Protein AF-A0A166GHD6-F1 (afdb_monomer)

Radius of gyration: 18.59 Å; Cα contacts (8 Å, |Δi|>4): 140; chains: 1; bounding box: 44×33×53 Å

Structure (mmCIF, N/CA/C/O backbone):
data_AF-A0A166GHD6-F1
#
_entry.id   AF-A0A166GHD6-F1
#
loop_
_atom_site.group_PDB
_atom_site.id
_atom_site.type_symbol
_atom_site.label_atom_id
_atom_site.label_alt_id
_atom_site.label_comp_id
_atom_site.label_asym_id
_atom_site.label_entity_id
_atom_site.label_seq_id
_atom_site.pdbx_PDB_ins_code
_atom_site.Cartn_x
_atom_site.Cartn_y
_atom_site.Cartn_z
_atom_site.occupancy
_atom_site.B_iso_or_equiv
_atom_site.auth_seq_id
_atom_site.auth_comp_id
_atom_site.auth_asym_id
_atom_site.auth_atom_id
_atom_site.pdbx_PDB_model_num
ATOM 1 N N . MET A 1 1 ? -10.718 7.790 25.152 1.00 27.64 1 MET A N 1
ATOM 2 C CA . MET A 1 1 ? -11.810 6.799 25.052 1.00 27.64 1 MET A CA 1
ATOM 3 C C . MET A 1 1 ? -11.984 6.525 23.567 1.00 27.64 1 MET A C 1
ATOM 5 O O . MET A 1 1 ? -12.333 7.458 22.861 1.00 27.64 1 MET A O 1
ATOM 9 N N . MET A 1 2 ? -11.626 5.343 23.054 1.00 31.66 2 MET A N 1
ATOM 10 C CA . MET A 1 2 ? -11.950 5.017 21.656 1.00 31.66 2 MET A CA 1
ATOM 11 C C . MET A 1 2 ? -13.431 4.660 21.619 1.00 31.66 2 MET A C 1
ATOM 13 O O . MET A 1 2 ? -13.838 3.652 22.193 1.00 31.66 2 MET A O 1
ATOM 17 N N . ASN A 1 3 ? -14.238 5.526 21.014 1.00 26.98 3 ASN A N 1
ATOM 18 C CA . ASN A 1 3 ? -15.644 5.244 20.777 1.00 26.98 3 ASN A CA 1
ATOM 19 C C . ASN A 1 3 ? -15.726 4.148 19.707 1.00 26.98 3 ASN A C 1
ATOM 21 O O . ASN A 1 3 ? -15.333 4.374 18.562 1.00 26.98 3 ASN A O 1
ATOM 25 N N . LEU A 1 4 ? -16.240 2.965 20.070 1.00 36.50 4 LEU A N 1
ATOM 26 C CA . LEU A 1 4 ? -16.473 1.861 19.124 1.00 36.50 4 LEU A CA 1
ATOM 27 C C . LEU A 1 4 ? -17.375 2.283 17.952 1.00 36.50 4 LEU A C 1
ATOM 29 O O . LEU A 1 4 ? -17.322 1.677 16.887 1.00 36.50 4 LEU A O 1
ATOM 33 N N . HIS A 1 5 ? -18.162 3.346 18.133 1.00 31.23 5 HIS A N 1
ATOM 34 C CA . HIS A 1 5 ? -19.053 3.902 17.120 1.00 31.23 5 HIS A CA 1
ATOM 35 C C . HIS A 1 5 ? -18.325 4.377 15.845 1.00 31.23 5 HIS A C 1
ATOM 37 O O . HIS A 1 5 ? -18.939 4.418 14.785 1.00 31.23 5 HIS A O 1
ATOM 43 N N . CYS A 1 6 ? -17.017 4.670 15.908 1.00 33.50 6 CYS A N 1
ATOM 44 C CA . CYS A 1 6 ? -16.224 5.057 14.732 1.00 33.50 6 CYS A CA 1
ATOM 45 C C . CYS A 1 6 ? -15.580 3.875 13.986 1.00 33.50 6 CYS A C 1
ATOM 47 O O . CYS A 1 6 ? -15.010 4.085 12.924 1.00 33.50 6 CYS A O 1
ATOM 49 N N . LEU A 1 7 ? -15.641 2.643 14.511 1.00 36.50 7 LEU A N 1
ATOM 50 C CA . LEU A 1 7 ? -15.011 1.469 13.879 1.00 36.50 7 LEU A CA 1
ATOM 51 C C . LEU A 1 7 ? -15.916 0.773 12.847 1.00 36.50 7 LEU A C 1
ATOM 53 O O . LEU A 1 7 ? -15.515 -0.235 12.273 1.00 36.50 7 LEU A O 1
ATOM 57 N N . ILE A 1 8 ? -17.147 1.263 12.650 1.00 35.09 8 ILE A N 1
ATOM 58 C CA . ILE A 1 8 ? -18.191 0.582 11.859 1.00 35.09 8 ILE A CA 1
ATOM 59 C C . ILE A 1 8 ? -18.754 1.469 10.736 1.00 35.09 8 ILE A C 1
ATOM 61 O O . ILE A 1 8 ? -19.788 1.138 10.162 1.00 35.09 8 ILE A O 1
ATOM 65 N N . HIS A 1 9 ? -18.109 2.591 10.410 1.00 31.75 9 HIS A N 1
ATOM 66 C CA . HIS A 1 9 ? -18.477 3.360 9.223 1.00 31.75 9 HIS A CA 1
ATOM 67 C C . HIS A 1 9 ? -17.473 3.090 8.103 1.00 31.75 9 HIS A C 1
ATOM 69 O O . HIS A 1 9 ? -16.295 3.394 8.239 1.00 31.75 9 HIS A O 1
ATOM 75 N N . GLU A 1 10 ? -17.998 2.487 7.033 1.00 38.16 10 GLU A N 1
ATOM 76 C CA . GLU A 1 10 ? -17.338 2.123 5.775 1.00 38.16 10 GLU A CA 1
ATOM 77 C C . GLU A 1 10 ? -16.255 1.036 5.859 1.00 38.16 10 GLU A C 1
ATOM 79 O O . GLU A 1 10 ? -15.125 1.241 6.292 1.00 38.16 10 GLU A O 1
ATOM 84 N N . GLN A 1 11 ? -16.598 -0.159 5.359 1.00 37.94 11 GLN A N 1
ATOM 85 C CA . GLN A 1 11 ? -15.605 -1.167 5.000 1.00 37.94 11 GLN A CA 1
ATOM 86 C C . GLN A 1 11 ? -14.665 -0.573 3.949 1.00 37.94 11 GLN A C 1
ATOM 88 O O . GLN A 1 11 ? -15.008 -0.511 2.770 1.00 37.94 11 GLN A O 1
ATOM 93 N N . VAL A 1 12 ? -13.473 -0.148 4.367 1.00 47.31 12 VAL A N 1
ATOM 94 C CA . VAL A 1 12 ? -12.470 0.307 3.403 1.00 47.31 12 VAL A CA 1
ATOM 95 C C . VAL A 1 12 ? -12.033 -0.858 2.514 1.00 47.31 12 VAL A C 1
ATOM 97 O O . VAL A 1 12 ? -11.781 -1.973 2.988 1.00 47.31 12 VAL A O 1
ATOM 100 N N . ALA A 1 13 ? -12.011 -0.587 1.210 1.00 44.62 13 ALA A N 1
ATOM 101 C CA . ALA A 1 13 ? -11.832 -1.548 0.137 1.00 44.62 13 ALA A CA 1
ATOM 102 C C . ALA A 1 13 ? -10.643 -2.491 0.376 1.00 44.62 13 ALA A C 1
ATOM 104 O O . ALA A 1 13 ? -9.492 -2.079 0.509 1.00 44.62 13 ALA A O 1
ATOM 105 N N . SER A 1 14 ? -10.918 -3.798 0.372 1.00 51.09 14 SER A N 1
ATOM 106 C CA . SER A 1 14 ? -9.892 -4.837 0.546 1.00 51.09 14 SER A CA 1
ATOM 107 C C . SER A 1 14 ? -8.973 -5.016 -0.674 1.00 51.09 14 SER A C 1
ATOM 109 O O . SER A 1 14 ? -8.027 -5.809 -0.623 1.00 51.09 14 SER A O 1
ATOM 111 N N . TYR A 1 15 ? -9.249 -4.299 -1.769 1.00 59.56 15 TYR A N 1
ATOM 112 C CA . TYR A 1 15 ? -8.586 -4.451 -3.058 1.00 59.56 15 TYR A CA 1
ATOM 113 C C . TYR A 1 15 ? -7.673 -3.261 -3.370 1.00 59.56 15 TYR A C 1
ATOM 115 O O . TYR A 1 15 ? -8.105 -2.114 -3.381 1.00 59.56 15 TYR A O 1
ATOM 123 N N . GLN A 1 16 ? -6.406 -3.529 -3.703 1.00 59.88 16 GLN A N 1
ATOM 124 C CA . GLN A 1 16 ? -5.382 -2.499 -3.961 1.00 59.88 16 GLN A CA 1
ATOM 125 C C . GLN A 1 16 ? -5.800 -1.495 -5.042 1.00 59.88 16 GLN A C 1
ATOM 127 O O . GLN A 1 16 ? -5.473 -0.318 -4.957 1.00 59.88 16 GLN A O 1
ATOM 132 N N . GLN A 1 17 ? -6.505 -1.972 -6.069 1.00 59.78 17 GLN A N 1
ATOM 133 C CA . GLN A 1 17 ? -6.934 -1.160 -7.210 1.00 59.78 17 GLN A CA 1
ATOM 134 C C . GLN A 1 17 ? -8.186 -0.326 -6.916 1.00 59.78 17 GLN A C 1
ATOM 136 O O . GLN A 1 17 ? -8.402 0.682 -7.581 1.00 59.78 17 GLN A O 1
ATOM 141 N N . GLU A 1 18 ? -9.001 -0.745 -5.946 1.00 66.62 18 GLU A N 1
ATOM 142 C CA . GLU A 1 18 ? -10.118 0.055 -5.434 1.00 66.62 18 GLU A CA 1
ATOM 143 C C . GLU A 1 18 ? -9.598 1.111 -4.459 1.00 66.62 18 GLU A C 1
ATOM 145 O O . GLU A 1 18 ? -10.022 2.259 -4.520 1.00 66.62 18 GLU A O 1
ATOM 150 N N . ALA A 1 19 ? -8.619 0.739 -3.627 1.00 70.50 19 ALA A N 1
ATOM 151 C CA . ALA A 1 19 ? -8.008 1.650 -2.673 1.00 70.50 19 ALA A CA 1
ATOM 152 C C . ALA A 1 19 ? -7.112 2.714 -3.325 1.00 70.50 19 ALA A C 1
ATOM 154 O O . ALA A 1 19 ? -6.982 3.810 -2.795 1.00 70.50 19 ALA A O 1
ATOM 155 N N . LEU A 1 20 ? -6.504 2.410 -4.478 1.00 81.75 20 LEU A N 1
ATOM 156 C CA . LEU A 1 20 ? -5.635 3.330 -5.218 1.00 81.75 20 LEU A CA 1
ATOM 157 C C . LEU A 1 20 ? -6.073 3.415 -6.689 1.00 81.75 20 LEU A C 1
ATOM 159 O O . LEU A 1 20 ? -5.446 2.800 -7.562 1.00 81.75 20 LEU A O 1
ATOM 163 N N . PRO A 1 21 ? -7.127 4.195 -7.001 1.00 81.19 21 PRO A N 1
ATOM 164 C CA . PRO A 1 21 ? -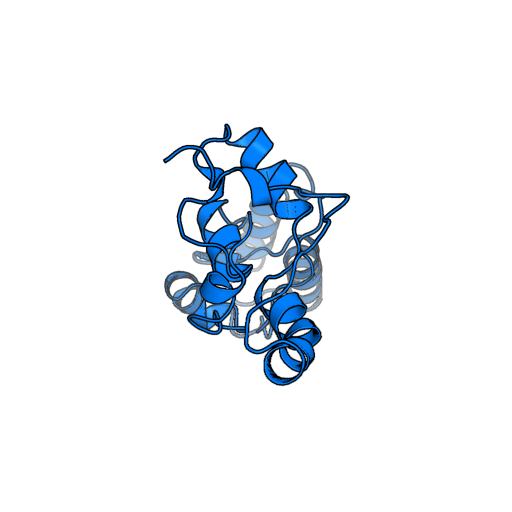7.651 4.318 -8.362 1.00 81.19 21 P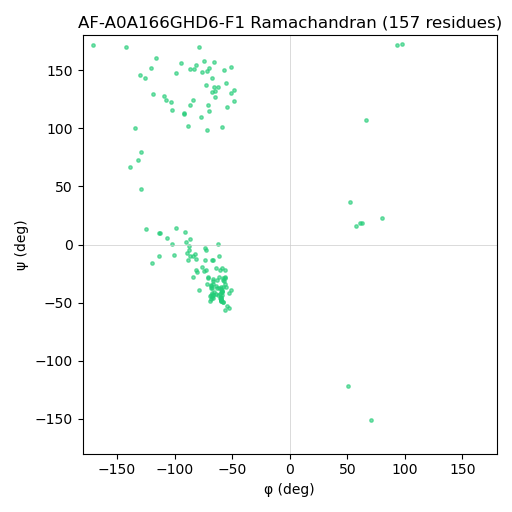RO A CA 1
ATOM 165 C C . PRO A 1 21 ? -6.594 4.777 -9.374 1.00 81.19 21 PRO A C 1
ATOM 167 O O . PRO A 1 21 ? -6.577 4.322 -10.519 1.00 81.19 21 PRO A O 1
ATOM 170 N N . TRP A 1 22 ? -5.665 5.633 -8.941 1.00 83.12 22 TRP A N 1
ATOM 171 C CA . TRP A 1 22 ? -4.578 6.151 -9.771 1.00 83.12 22 TRP A CA 1
ATOM 172 C C . TRP A 1 22 ? -3.573 5.059 -10.184 1.00 83.12 22 TRP A C 1
ATOM 174 O O . TRP A 1 22 ? -3.022 5.106 -11.287 1.00 83.12 22 TRP A O 1
ATOM 184 N N . ALA A 1 23 ? -3.361 4.034 -9.350 1.00 83.69 23 ALA A N 1
ATOM 185 C CA . ALA A 1 23 ? -2.408 2.956 -9.627 1.00 83.69 23 ALA A CA 1
ATOM 186 C C . ALA A 1 23 ? -2.933 1.990 -10.699 1.00 83.69 23 ALA A C 1
ATOM 188 O O . ALA A 1 23 ? -2.157 1.323 -11.390 1.00 83.69 23 ALA A O 1
ATOM 189 N N . LYS A 1 24 ? -4.261 1.933 -10.878 1.00 84.06 24 LYS A N 1
ATOM 190 C CA . LYS A 1 24 ? -4.937 1.058 -11.844 1.00 84.06 24 LYS A CA 1
ATOM 191 C C . LYS A 1 24 ? -4.465 1.298 -13.278 1.00 84.06 24 LYS A C 1
ATOM 193 O O . LYS A 1 24 ? -4.315 0.340 -14.032 1.00 84.06 24 LYS A O 1
ATOM 198 N N . TYR A 1 25 ? -4.191 2.552 -13.643 1.00 86.69 25 TYR A N 1
ATOM 199 C CA . TYR A 1 25 ? -3.773 2.919 -15.000 1.00 86.69 25 TYR A CA 1
ATOM 200 C C . TYR A 1 25 ? -2.390 2.361 -15.373 1.00 86.69 25 TYR A C 1
ATOM 202 O O . TYR A 1 25 ? -2.121 2.054 -16.532 1.00 86.69 25 TYR A O 1
ATOM 210 N N . TRP A 1 26 ? -1.518 2.182 -14.380 1.00 89.69 26 TRP A N 1
ATOM 211 C CA . TRP A 1 26 ? -0.133 1.742 -14.571 1.00 89.69 26 TRP A CA 1
ATOM 212 C C . TRP A 1 26 ? 0.091 0.267 -14.239 1.00 89.69 26 TRP A C 1
ATOM 214 O O . TRP A 1 26 ? 1.216 -0.237 -14.354 1.00 89.69 26 TRP A O 1
ATOM 224 N N . TRP A 1 27 ? -0.970 -0.433 -13.833 1.00 88.62 27 TRP A N 1
ATOM 225 C CA . TRP A 1 27 ? -0.884 -1.811 -13.386 1.00 88.62 27 TRP A CA 1
ATOM 226 C C . TRP A 1 27 ? -0.461 -2.735 -14.525 1.00 88.62 27 TRP A C 1
ATOM 228 O O . TRP A 1 27 ? -1.055 -2.772 -15.604 1.00 88.62 27 TRP A O 1
ATOM 238 N N . GLN A 1 28 ? 0.589 -3.513 -14.286 1.00 89.19 28 GLN A N 1
ATOM 239 C CA . GLN A 1 28 ? 1.117 -4.410 -15.302 1.00 89.19 28 GLN A CA 1
ATOM 240 C C . GLN A 1 28 ? 0.176 -5.599 -15.513 1.00 89.19 28 GLN A C 1
ATOM 242 O O . GLN A 1 28 ? -0.267 -6.227 -14.555 1.00 89.19 28 GLN A O 1
ATOM 247 N N . LYS A 1 29 ? -0.074 -5.993 -16.771 1.00 89.38 29 LYS A N 1
ATOM 248 C CA . LYS A 1 29 ? -0.963 -7.133 -17.098 1.00 89.38 29 LYS A CA 1
ATOM 249 C C . LYS A 1 29 ? -0.524 -8.457 -16.449 1.00 89.38 29 LYS A C 1
ATOM 251 O O . LYS A 1 29 ? -1.360 -9.331 -16.199 1.00 89.38 29 LYS A O 1
ATOM 256 N N . TRP A 1 30 ? 0.780 -8.606 -16.207 1.00 90.38 30 TRP A N 1
ATOM 257 C CA . TRP A 1 30 ? 1.402 -9.764 -15.557 1.00 90.38 30 TRP A CA 1
ATOM 258 C C . TRP A 1 30 ? 1.434 -9.666 -14.023 1.00 90.38 30 TRP A C 1
ATOM 260 O O . TRP A 1 30 ? 1.715 -10.664 -13.365 1.00 90.38 30 TRP A O 1
ATOM 270 N N . ASP A 1 31 ? 1.106 -8.510 -13.440 1.00 89.94 31 ASP A N 1
ATOM 271 C CA . ASP A 1 31 ? 0.943 -8.354 -11.997 1.00 89.94 31 ASP A CA 1
ATOM 272 C C . ASP A 1 31 ? -0.501 -8.680 -11.590 1.00 89.94 31 ASP A C 1
ATOM 274 O O . ASP A 1 31 ? -1.425 -7.892 -11.781 1.00 89.94 31 ASP A O 1
ATOM 278 N N . LYS A 1 32 ? -0.701 -9.878 -11.033 1.00 88.12 32 LYS A N 1
ATOM 279 C CA . LYS A 1 32 ? -2.014 -10.374 -10.585 1.00 88.12 32 LYS A CA 1
ATOM 280 C C . LYS A 1 32 ? -2.328 -10.057 -9.121 1.00 88.12 32 LYS A C 1
ATOM 282 O O . LYS A 1 32 ? -3.256 -10.637 -8.564 1.00 88.12 32 LYS A O 1
ATOM 287 N N . ARG A 1 33 ? -1.540 -9.204 -8.459 1.00 87.38 33 ARG A N 1
ATOM 288 C CA . ARG A 1 33 ? -1.811 -8.827 -7.069 1.00 87.38 33 ARG A CA 1
ATOM 289 C C . ARG A 1 33 ? -3.090 -7.999 -7.000 1.00 87.38 33 ARG A C 1
ATOM 291 O O . ARG A 1 33 ? -3.274 -7.057 -7.764 1.00 87.38 33 ARG A O 1
ATOM 298 N N . THR A 1 34 ? -3.960 -8.388 -6.079 1.00 80.75 34 THR A N 1
ATOM 299 C CA . THR A 1 34 ? -5.217 -7.695 -5.786 1.00 80.75 34 THR A CA 1
ATOM 300 C C . THR A 1 34 ? -5.281 -7.213 -4.342 1.00 80.75 34 THR A C 1
ATOM 302 O O . THR A 1 34 ? -6.103 -6.358 -4.040 1.00 80.75 34 THR A O 1
ATOM 305 N N . LYS A 1 35 ? -4.407 -7.720 -3.461 1.00 76.94 35 LYS A N 1
ATOM 306 C CA . LYS A 1 35 ? -4.341 -7.406 -2.026 1.00 76.94 35 LYS A CA 1
ATOM 307 C C . LYS A 1 35 ? -2.913 -7.042 -1.622 1.00 76.94 35 LYS A C 1
ATOM 309 O O . LYS A 1 35 ? -1.954 -7.601 -2.162 1.00 76.94 35 LYS A O 1
ATOM 314 N N . PHE A 1 36 ? -2.782 -6.116 -0.674 1.00 76.44 36 PHE A N 1
ATOM 315 C CA . PHE A 1 36 ? -1.506 -5.846 -0.011 1.00 76.44 36 PHE A CA 1
ATOM 316 C C . PHE A 1 36 ? -1.154 -6.994 0.939 1.00 76.44 36 PHE A C 1
ATOM 318 O O . PHE A 1 36 ? -2.036 -7.637 1.507 1.00 76.44 36 PHE A O 1
ATOM 325 N N . ASN A 1 37 ? 0.141 -7.246 1.119 1.00 74.19 37 ASN A N 1
ATOM 326 C CA . ASN A 1 37 ? 0.618 -8.071 2.224 1.00 74.19 37 ASN A CA 1
ATOM 327 C C . ASN A 1 37 ? 0.634 -7.246 3.518 1.00 74.19 37 ASN A C 1
ATOM 329 O O . ASN A 1 37 ? 0.520 -6.019 3.474 1.00 74.19 37 ASN A O 1
ATOM 333 N N . TRP A 1 38 ? 0.846 -7.906 4.662 1.00 67.62 38 TRP A N 1
ATOM 334 C CA . TRP A 1 38 ? 1.061 -7.218 5.938 1.00 67.62 38 TRP A CA 1
ATOM 335 C C . TRP A 1 38 ? 2.102 -6.102 5.786 1.00 67.62 38 TRP A C 1
ATOM 337 O O . TRP A 1 38 ? 3.155 -6.314 5.178 1.00 67.62 38 TRP A O 1
ATOM 347 N N . ILE A 1 39 ? 1.812 -4.912 6.311 1.00 68.12 39 ILE A N 1
ATOM 348 C CA . ILE A 1 39 ? 2.718 -3.765 6.215 1.00 68.12 39 ILE A CA 1
ATOM 349 C C . ILE A 1 39 ? 3.910 -4.026 7.140 1.00 68.12 39 ILE A C 1
ATOM 351 O O . ILE A 1 39 ? 3.838 -3.865 8.353 1.00 68.12 39 ILE A O 1
ATOM 355 N N . VAL A 1 40 ? 5.017 -4.498 6.566 1.00 59.16 40 VAL A N 1
ATOM 356 C CA . VAL A 1 40 ? 6.225 -4.849 7.324 1.00 59.16 40 VAL A CA 1
ATOM 357 C C . VAL A 1 40 ? 7.076 -3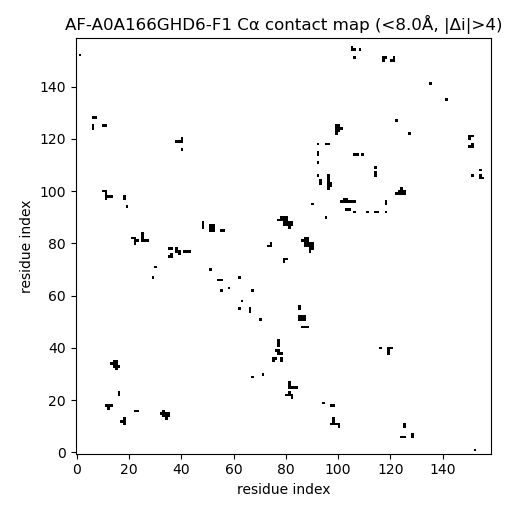.602 7.586 1.00 59.16 40 VAL A C 1
ATOM 359 O O . VAL A 1 40 ? 7.135 -2.678 6.775 1.00 59.16 40 VAL A O 1
ATOM 362 N N . MET A 1 41 ? 7.832 -3.596 8.691 1.00 55.22 41 MET A N 1
ATOM 363 C CA . MET A 1 41 ? 8.739 -2.498 9.048 1.00 55.22 41 MET A CA 1
ATOM 364 C C . MET A 1 41 ? 9.874 -2.218 8.048 1.00 55.22 41 MET A C 1
ATOM 366 O O . MET A 1 41 ? 10.554 -1.196 8.165 1.00 55.22 41 MET A O 1
ATOM 370 N N . ASN A 1 42 ? 10.087 -3.084 7.060 1.00 61.00 42 ASN A N 1
ATOM 371 C CA . ASN A 1 42 ? 11.218 -2.998 6.151 1.00 61.00 42 ASN A CA 1
ATOM 372 C C . ASN A 1 42 ? 10.911 -2.073 4.960 1.00 61.00 42 ASN A C 1
ATOM 374 O O . ASN A 1 42 ? 9.996 -2.333 4.186 1.00 61.00 42 ASN A O 1
ATOM 378 N N . ASN A 1 43 ? 11.704 -1.010 4.800 1.00 64.62 43 ASN A N 1
ATOM 379 C CA . ASN A 1 43 ? 11.558 -0.028 3.718 1.00 64.62 43 ASN A CA 1
ATOM 380 C C . ASN A 1 43 ? 12.007 -0.549 2.339 1.00 64.62 43 ASN A C 1
ATOM 382 O O . ASN A 1 43 ? 11.891 0.162 1.343 1.00 64.62 43 ASN A O 1
ATOM 386 N N . GLY A 1 44 ? 12.523 -1.770 2.242 1.00 64.75 44 GLY A N 1
ATOM 387 C CA . GLY A 1 44 ? 13.206 -2.215 1.034 1.00 64.75 44 GLY A CA 1
ATOM 388 C C . GLY A 1 44 ? 14.701 -1.989 1.103 1.00 64.75 44 GLY A C 1
ATOM 389 O O . GLY A 1 44 ? 15.214 -1.361 2.029 1.00 64.75 44 GLY A O 1
ATOM 390 N N . TRP A 1 45 ? 15.401 -2.532 0.113 1.00 71.00 45 TRP A N 1
ATOM 391 C CA . TRP A 1 45 ? 16.824 -2.264 -0.054 1.00 71.00 45 TRP A CA 1
ATOM 392 C C . TRP A 1 45 ? 17.032 -0.810 -0.509 1.00 71.00 45 TRP A C 1
ATOM 394 O O . TRP A 1 45 ? 16.146 -0.243 -1.164 1.00 71.00 45 TRP A O 1
ATOM 404 N N . PRO A 1 46 ? 18.181 -0.186 -0.183 1.00 75.44 46 PRO A N 1
ATOM 405 C CA . PRO A 1 46 ? 18.551 1.095 -0.772 1.00 75.44 46 PRO A CA 1
ATOM 406 C C . PRO A 1 46 ? 18.437 1.019 -2.300 1.00 75.44 46 PRO A C 1
ATOM 408 O O . PRO A 1 46 ? 18.922 0.067 -2.912 1.00 75.44 46 PRO A O 1
ATOM 411 N N . ASN A 1 47 ? 17.760 1.996 -2.904 1.00 85.25 47 ASN A N 1
ATOM 412 C CA . ASN A 1 47 ? 17.572 2.115 -4.355 1.00 85.25 47 ASN A CA 1
ATOM 413 C C . ASN A 1 47 ? 16.829 0.939 -5.024 1.00 85.25 47 ASN A C 1
ATOM 415 O O . ASN A 1 47 ? 16.919 0.773 -6.238 1.00 85.25 47 ASN A O 1
ATOM 419 N N . ASP A 1 48 ? 16.086 0.104 -4.282 1.00 89.00 48 ASP A N 1
ATOM 420 C CA . ASP A 1 48 ? 15.378 -1.043 -4.883 1.00 89.00 48 ASP A CA 1
ATOM 421 C C . ASP A 1 48 ? 14.363 -0.604 -5.951 1.00 89.00 48 ASP A C 1
ATOM 423 O O . ASP A 1 48 ? 14.249 -1.236 -6.997 1.00 89.00 48 ASP A O 1
ATOM 427 N N . ILE A 1 49 ? 13.691 0.530 -5.735 1.00 91.12 49 ILE A N 1
ATOM 428 C CA . ILE A 1 49 ? 12.772 1.139 -6.708 1.00 91.12 49 ILE A CA 1
ATOM 429 C C . ILE A 1 49 ? 13.502 1.485 -8.014 1.00 91.12 49 ILE A C 1
ATOM 431 O O . ILE A 1 49 ? 13.044 1.111 -9.096 1.00 91.12 49 ILE A O 1
ATOM 435 N N . ASP A 1 50 ? 14.655 2.149 -7.914 1.00 92.50 50 ASP A N 1
ATOM 436 C CA . ASP A 1 50 ? 15.447 2.549 -9.080 1.00 92.50 50 ASP A CA 1
ATOM 437 C C . ASP A 1 50 ? 16.023 1.328 -9.802 1.00 92.50 50 ASP A C 1
ATOM 439 O O . ASP A 1 50 ? 16.035 1.266 -11.032 1.00 92.50 50 ASP A O 1
ATOM 443 N N . ASN A 1 51 ? 16.436 0.310 -9.044 1.00 93.31 51 ASN A N 1
ATOM 444 C CA . ASN A 1 51 ? 16.905 -0.957 -9.591 1.00 93.31 51 ASN A CA 1
ATOM 445 C C . ASN A 1 51 ? 15.794 -1.697 -10.346 1.00 93.31 51 ASN A C 1
ATOM 447 O O . ASN A 1 51 ? 16.045 -2.203 -11.439 1.00 93.31 51 ASN A O 1
ATOM 451 N N . ILE A 1 52 ? 14.569 -1.736 -9.811 1.00 93.75 52 ILE A 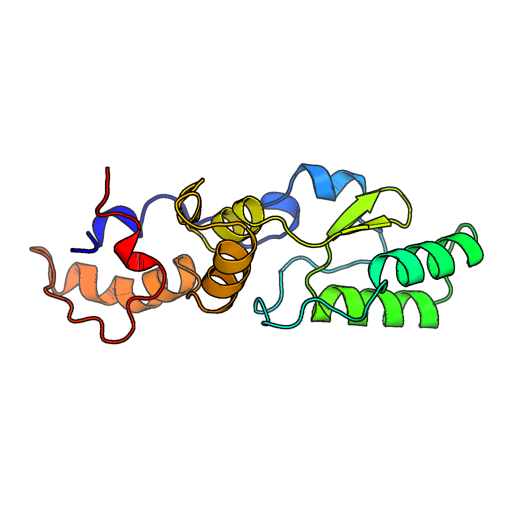N 1
ATOM 452 C CA . ILE A 1 52 ? 13.406 -2.308 -10.505 1.00 93.75 52 ILE A CA 1
ATOM 453 C C . ILE A 1 52 ? 13.168 -1.563 -11.822 1.00 93.75 52 ILE A C 1
ATOM 455 O O . ILE A 1 52 ? 13.047 -2.202 -12.868 1.00 93.75 52 ILE A O 1
ATOM 459 N N . ALA A 1 53 ? 13.164 -0.227 -11.792 1.00 93.50 53 ALA A N 1
ATOM 460 C CA . ALA A 1 53 ? 12.961 0.579 -12.992 1.00 93.50 53 ALA A CA 1
ATOM 461 C C . ALA A 1 53 ? 14.050 0.329 -14.044 1.00 93.50 53 ALA A C 1
ATOM 463 O O . ALA A 1 53 ? 13.744 0.097 -15.215 1.00 93.50 53 ALA A O 1
ATOM 464 N N . LYS A 1 54 ? 15.320 0.299 -13.627 1.00 94.12 54 LYS A N 1
ATOM 465 C CA . LYS A 1 54 ? 16.467 0.023 -14.501 1.00 94.12 54 LYS A CA 1
ATOM 466 C C . LYS A 1 54 ? 16.371 -1.356 -15.153 1.00 94.12 54 LYS A C 1
ATOM 468 O O . LYS A 1 54 ? 16.518 -1.468 -16.367 1.00 94.12 54 LYS A O 1
ATOM 473 N N . VAL A 1 55 ? 16.091 -2.399 -14.370 1.00 94.12 55 VAL A N 1
ATOM 474 C CA . VAL A 1 55 ? 15.975 -3.775 -14.880 1.00 94.12 55 VAL A CA 1
ATOM 475 C C . VAL A 1 55 ? 14.825 -3.892 -15.882 1.00 94.12 55 VAL A C 1
ATOM 477 O O . VAL A 1 55 ? 14.999 -4.482 -16.948 1.00 94.12 55 VAL A O 1
ATOM 480 N N . LEU A 1 56 ? 13.667 -3.297 -15.587 1.00 93.62 56 LEU A N 1
ATOM 481 C CA . LEU A 1 56 ? 12.511 -3.333 -16.484 1.00 93.62 56 LEU A CA 1
ATOM 482 C C . LEU A 1 56 ? 12.751 -2.549 -17.779 1.00 93.62 56 LEU A C 1
ATOM 484 O O . LEU A 1 56 ? 12.416 -3.043 -18.852 1.00 93.62 56 LEU A O 1
ATOM 488 N N . ASN A 1 57 ? 13.374 -1.371 -17.704 1.00 92.38 57 ASN A N 1
ATOM 489 C CA . ASN A 1 57 ? 13.705 -0.572 -18.888 1.00 92.38 57 ASN A CA 1
ATOM 490 C C . ASN A 1 57 ? 14.718 -1.275 -19.802 1.00 92.38 57 ASN A C 1
ATOM 492 O O . ASN A 1 57 ? 14.579 -1.217 -21.021 1.00 92.38 57 ASN A O 1
ATOM 496 N N . ASN A 1 58 ? 15.674 -2.007 -19.227 1.00 92.06 58 ASN A N 1
ATOM 497 C CA . ASN A 1 58 ? 16.652 -2.788 -19.987 1.00 92.06 58 ASN A CA 1
ATOM 498 C C . ASN A 1 58 ? 16.065 -4.063 -20.615 1.00 92.06 58 ASN A C 1
ATOM 500 O O . ASN A 1 58 ? 16.708 -4.678 -21.460 1.00 92.06 58 ASN A O 1
ATOM 504 N N . SER A 1 59 ? 14.860 -4.475 -20.214 1.00 87.44 59 SER A N 1
ATOM 505 C CA . SER A 1 59 ? 14.234 -5.717 -20.684 1.00 87.44 59 SER A CA 1
ATOM 506 C C . SER A 1 59 ? 13.367 -5.544 -21.940 1.00 87.44 59 SER A C 1
ATOM 508 O O . SER A 1 59 ? 12.741 -6.501 -22.395 1.00 87.44 59 SER A O 1
ATOM 510 N N . GLY A 1 60 ? 13.296 -4.333 -22.502 1.00 82.25 60 GLY A N 1
ATOM 511 C CA . GLY A 1 60 ? 12.473 -4.031 -23.675 1.00 82.25 60 GLY A CA 1
ATOM 512 C C . GLY A 1 60 ? 10.967 -4.032 -23.383 1.00 82.25 60 GLY A C 1
ATOM 513 O O . GLY A 1 60 ? 10.523 -3.717 -22.280 1.00 82.25 60 GLY A O 1
ATOM 514 N N . PHE A 1 61 ? 10.154 -4.353 -24.394 1.00 78.69 61 PHE A N 1
ATOM 515 C CA . PHE A 1 61 ? 8.686 -4.285 -24.302 1.00 78.69 61 PHE A CA 1
ATOM 516 C C . PHE A 1 61 ? 8.065 -5.368 -23.410 1.00 78.69 61 PHE A C 1
ATOM 518 O O . PHE A 1 61 ? 6.988 -5.157 -22.853 1.00 78.69 61 PHE A O 1
ATOM 525 N N . ALA A 1 62 ? 8.722 -6.521 -23.282 1.00 85.06 62 ALA A N 1
ATOM 526 C CA . ALA A 1 62 ? 8.213 -7.668 -22.544 1.00 85.06 62 ALA A CA 1
ATOM 527 C C . ALA A 1 62 ? 9.319 -8.250 -21.652 1.00 85.06 62 ALA A C 1
ATOM 529 O O . ALA A 1 62 ? 10.172 -8.987 -22.149 1.00 85.06 62 ALA A O 1
ATOM 530 N N . PRO A 1 63 ? 9.320 -7.947 -20.340 1.00 90.06 63 PRO A N 1
ATOM 531 C CA . PRO A 1 63 ? 10.340 -8.470 -19.451 1.00 90.06 63 PRO A CA 1
ATOM 532 C C . PRO A 1 63 ? 10.289 -10.007 -19.375 1.00 90.06 63 PRO A C 1
ATOM 534 O O . PRO A 1 63 ? 9.196 -10.568 -19.221 1.00 90.06 63 PRO A O 1
ATOM 537 N N . PRO A 1 64 ? 11.448 -10.691 -19.446 1.00 93.44 64 PRO A N 1
ATOM 538 C CA . PRO A 1 64 ? 11.565 -12.130 -19.240 1.00 93.44 64 PRO A CA 1
ATOM 539 C C . PRO A 1 64 ? 10.901 -12.615 -17.948 1.00 93.44 64 PRO A C 1
ATOM 541 O O . PRO A 1 64 ? 10.842 -11.902 -16.945 1.00 93.44 64 PRO A O 1
ATOM 544 N N . GLU A 1 65 ? 10.464 -13.877 -17.931 1.00 93.06 65 GLU A N 1
ATOM 545 C CA . GLU A 1 65 ? 9.702 -14.426 -16.803 1.00 93.06 65 GLU A CA 1
ATOM 546 C C . GLU A 1 65 ? 10.448 -14.368 -15.467 1.00 93.06 65 GLU A C 1
ATOM 548 O O . GLU A 1 65 ? 9.856 -14.038 -14.441 1.00 93.06 65 GLU A O 1
ATOM 553 N N . HIS A 1 66 ? 11.754 -14.638 -15.471 1.00 93.19 66 HIS A N 1
ATOM 554 C CA . HIS A 1 66 ? 12.564 -14.573 -14.256 1.00 93.19 66 HIS A CA 1
ATOM 555 C C . HIS A 1 66 ? 12.613 -13.148 -13.676 1.00 93.19 66 HIS A C 1
ATOM 557 O O . HIS A 1 66 ? 12.518 -12.984 -12.462 1.00 93.19 66 HIS A O 1
ATOM 563 N N . ILE A 1 67 ? 12.659 -12.123 -14.536 1.00 94.25 67 ILE A N 1
ATOM 564 C CA . ILE A 1 67 ? 12.614 -10.712 -14.135 1.00 94.25 67 ILE A CA 1
ATOM 565 C C . ILE A 1 67 ? 11.239 -10.369 -13.570 1.00 94.25 67 ILE A C 1
ATOM 567 O O . ILE A 1 67 ? 11.150 -9.787 -12.492 1.00 94.25 67 ILE A O 1
ATOM 571 N N . ARG A 1 68 ? 10.157 -10.777 -14.246 1.00 93.12 68 ARG A N 1
ATOM 572 C CA . ARG A 1 68 ? 8.786 -10.549 -13.759 1.00 93.12 68 ARG A CA 1
ATOM 573 C C . ARG A 1 68 ? 8.574 -11.159 -12.378 1.00 93.12 68 ARG A C 1
ATOM 575 O O . ARG A 1 68 ? 8.110 -10.469 -11.473 1.00 93.12 68 ARG A O 1
ATOM 582 N N . LYS A 1 69 ? 8.954 -12.428 -12.191 1.00 94.31 69 LYS A N 1
ATOM 583 C CA . LYS A 1 69 ? 8.850 -13.124 -10.899 1.00 94.31 69 LYS A CA 1
ATOM 584 C C . LYS A 1 69 ? 9.643 -12.415 -9.812 1.00 94.31 69 LYS A C 1
ATOM 586 O O . LYS A 1 69 ? 9.1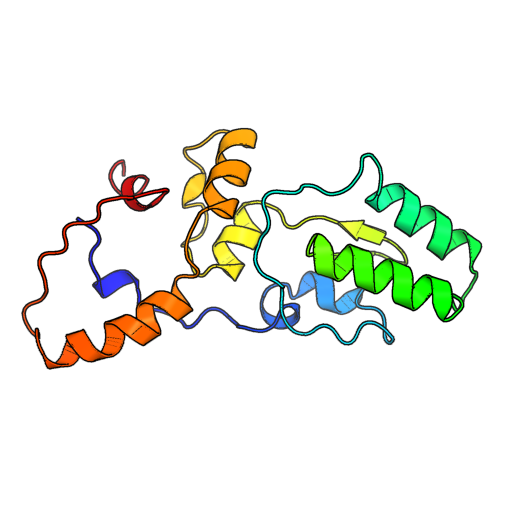44 -12.263 -8.697 1.00 94.31 69 LYS A O 1
ATOM 591 N N . ASP A 1 70 ? 10.853 -11.972 -10.131 1.00 93.81 70 ASP A N 1
ATOM 592 C CA . ASP A 1 70 ? 11.698 -11.286 -9.169 1.00 93.81 70 ASP A CA 1
ATOM 593 C C . ASP A 1 70 ? 11.140 -9.911 -8.772 1.00 93.81 70 ASP A C 1
ATOM 595 O O . ASP A 1 70 ? 11.017 -9.620 -7.582 1.00 93.81 70 ASP A O 1
ATOM 599 N N . VAL A 1 71 ? 10.692 -9.107 -9.740 1.00 93.75 71 VAL A N 1
ATOM 600 C CA . VAL A 1 71 ? 10.023 -7.826 -9.471 1.00 93.75 71 VAL A CA 1
ATOM 601 C C . VAL A 1 71 ? 8.766 -8.045 -8.629 1.00 93.75 71 VAL A C 1
ATOM 603 O O . VAL A 1 71 ? 8.622 -7.405 -7.589 1.00 93.75 71 VAL A O 1
ATOM 606 N N . LEU A 1 72 ? 7.896 -9.004 -8.982 1.00 92.44 72 LEU A N 1
ATOM 607 C CA . LEU A 1 72 ? 6.707 -9.312 -8.174 1.00 92.44 72 LEU A CA 1
ATOM 608 C C . LEU A 1 72 ? 7.066 -9.732 -6.752 1.00 92.44 72 LEU A C 1
ATOM 610 O O . LEU A 1 72 ? 6.379 -9.338 -5.813 1.00 92.44 72 LEU A O 1
ATOM 614 N N . ARG A 1 73 ? 8.126 -10.524 -6.566 1.00 91.19 73 ARG A N 1
ATOM 615 C CA . ARG A 1 73 ? 8.597 -10.934 -5.237 1.00 91.19 73 ARG A CA 1
ATOM 616 C C . ARG A 1 73 ? 8.970 -9.718 -4.387 1.00 91.19 73 ARG A C 1
ATOM 618 O O . ARG A 1 73 ? 8.545 -9.641 -3.234 1.00 91.19 73 ARG A O 1
ATOM 625 N N . ARG A 1 74 ? 9.703 -8.754 -4.950 1.00 90.81 74 ARG A N 1
ATOM 626 C CA . ARG A 1 74 ? 10.069 -7.501 -4.266 1.00 90.81 74 ARG A CA 1
ATOM 627 C C . ARG A 1 74 ? 8.844 -6.628 -3.996 1.00 90.81 74 ARG A C 1
ATOM 629 O O . ARG A 1 74 ? 8.632 -6.208 -2.861 1.00 90.81 74 ARG A O 1
ATOM 636 N N . CYS A 1 75 ? 7.974 -6.449 -4.992 1.00 89.88 75 CYS A N 1
ATOM 637 C CA . CYS A 1 75 ? 6.742 -5.678 -4.848 1.00 89.88 75 CYS A CA 1
ATOM 638 C C . CYS A 1 75 ? 5.797 -6.276 -3.793 1.00 89.88 75 CYS A C 1
ATOM 640 O O . CYS A 1 75 ? 5.178 -5.529 -3.043 1.00 89.88 75 CYS A O 1
ATOM 642 N N . LYS A 1 76 ? 5.704 -7.609 -3.684 1.00 87.81 76 LYS A N 1
ATOM 643 C CA . LYS A 1 76 ? 4.967 -8.295 -2.606 1.00 87.81 76 LYS A CA 1
ATOM 644 C C . LYS A 1 76 ? 5.606 -8.070 -1.241 1.00 87.81 76 LYS A C 1
ATOM 646 O O . LYS A 1 76 ? 4.893 -7.905 -0.259 1.00 87.81 76 LYS A O 1
ATOM 651 N N . ARG A 1 77 ? 6.935 -8.100 -1.158 1.00 84.62 77 ARG A N 1
ATOM 652 C CA . ARG A 1 77 ? 7.653 -7.968 0.114 1.00 84.62 77 ARG A CA 1
ATOM 653 C C . ARG A 1 77 ? 7.534 -6.568 0.713 1.00 84.62 77 ARG A C 1
ATOM 655 O O . ARG A 1 77 ? 7.435 -6.446 1.927 1.00 84.62 77 ARG A O 1
ATOM 662 N N . TYR A 1 78 ? 7.554 -5.543 -0.135 1.00 84.31 78 TYR A N 1
ATOM 663 C CA . TYR A 1 78 ? 7.579 -4.138 0.283 1.00 84.31 78 TYR A CA 1
ATOM 664 C C . TYR A 1 78 ? 6.299 -3.371 -0.052 1.00 84.31 78 TYR A C 1
ATOM 666 O O . TYR A 1 78 ? 6.270 -2.152 0.077 1.00 84.31 78 TYR A O 1
ATOM 674 N N . ASN A 1 79 ? 5.249 -4.078 -0.484 1.00 86.38 79 ASN A N 1
ATOM 675 C CA . ASN A 1 79 ? 3.969 -3.498 -0.892 1.00 86.38 79 ASN A CA 1
ATOM 676 C C . ASN A 1 79 ? 4.104 -2.378 -1.940 1.00 86.38 79 ASN A C 1
ATOM 678 O O . ASN A 1 79 ? 3.346 -1.414 -1.925 1.00 86.38 79 ASN A O 1
ATOM 682 N N . TYR A 1 80 ? 5.049 -2.513 -2.877 1.00 89.75 80 TYR A N 1
ATOM 683 C CA . TYR A 1 80 ? 5.211 -1.522 -3.938 1.00 89.75 80 TYR A CA 1
ATOM 684 C C . TYR A 1 80 ? 4.019 -1.513 -4.895 1.00 89.75 80 TYR A C 1
ATOM 686 O O . TYR A 1 80 ? 3.481 -2.570 -5.261 1.00 89.75 80 TYR A O 1
ATOM 694 N N . VAL A 1 81 ? 3.673 -0.309 -5.339 1.00 90.69 81 VAL A N 1
ATOM 695 C CA . VAL A 1 81 ? 2.568 -0.009 -6.255 1.00 90.69 81 VAL A CA 1
ATOM 696 C C . VAL A 1 81 ? 3.084 0.662 -7.521 1.00 90.69 81 VAL A C 1
ATOM 698 O O . VAL A 1 81 ? 4.136 1.299 -7.509 1.00 90.69 81 VAL A O 1
ATOM 701 N N . TRP A 1 82 ? 2.369 0.487 -8.629 1.00 92.12 82 TRP A N 1
ATOM 702 C CA . TRP A 1 82 ? 2.754 1.023 -9.934 1.00 92.12 82 TRP A CA 1
ATOM 703 C C . TRP A 1 82 ? 2.290 2.472 -10.087 1.00 92.12 82 TRP A C 1
ATOM 705 O O . TRP A 1 82 ? 1.100 2.743 -9.982 1.00 92.12 82 TRP A O 1
ATOM 715 N N . VAL A 1 83 ? 3.222 3.383 -10.378 1.00 92.19 83 VAL A N 1
ATOM 716 C CA . VAL A 1 83 ? 2.961 4.827 -10.603 1.00 92.19 83 VAL A CA 1
ATOM 717 C C . VAL A 1 83 ? 3.226 5.271 -12.037 1.00 92.19 83 VAL A C 1
ATOM 719 O O . VAL A 1 83 ? 2.945 6.407 -12.403 1.00 92.19 83 VAL A O 1
ATOM 722 N N . GLY A 1 84 ? 3.833 4.408 -12.846 1.00 90.75 84 GLY A N 1
ATOM 723 C CA . GLY A 1 84 ? 4.274 4.759 -14.186 1.00 90.75 84 GLY A CA 1
ATOM 724 C C . GLY A 1 84 ? 4.741 3.541 -14.963 1.00 90.75 84 GLY A C 1
ATOM 725 O O . GLY A 1 84 ? 4.917 2.451 -14.407 1.00 90.75 84 GLY A O 1
ATOM 726 N N . LYS A 1 85 ? 5.007 3.734 -16.257 1.00 89.25 85 LYS A N 1
ATOM 727 C CA . LYS A 1 85 ? 5.647 2.710 -17.089 1.00 89.25 85 LYS A CA 1
ATOM 728 C C . LYS A 1 85 ? 6.963 2.283 -16.436 1.00 89.25 85 LYS A C 1
ATOM 730 O O . LYS A 1 85 ? 7.855 3.107 -16.256 1.00 89.25 85 LYS A O 1
ATOM 735 N N . ASN A 1 86 ? 7.061 1.002 -16.078 1.00 90.88 86 ASN A N 1
ATOM 736 C CA . ASN A 1 86 ? 8.225 0.403 -15.418 1.00 90.88 86 ASN A CA 1
ATOM 737 C C . ASN A 1 86 ? 8.626 1.063 -14.086 1.00 90.88 86 ASN A C 1
ATOM 739 O O . ASN A 1 86 ? 9.727 0.823 -13.599 1.00 90.88 86 ASN A O 1
ATOM 743 N N . LYS A 1 87 ? 7.751 1.873 -13.478 1.00 92.44 87 LYS A N 1
ATOM 744 C CA . LYS A 1 87 ? 8.051 2.614 -12.253 1.00 92.44 87 LYS A CA 1
ATOM 745 C C . LYS A 1 87 ? 7.119 2.187 -11.131 1.00 92.44 87 LYS A C 1
ATOM 747 O O . LYS A 1 87 ? 5.896 2.182 -11.282 1.00 92.44 87 LYS A O 1
ATOM 752 N N . VAL A 1 88 ? 7.724 1.874 -9.994 1.00 92.69 88 VAL A N 1
ATOM 753 C CA . VAL A 1 88 ? 7.026 1.540 -8.756 1.00 92.69 88 VAL A CA 1
ATOM 754 C C . VAL A 1 88 ? 7.338 2.568 -7.672 1.00 92.69 88 VAL A C 1
ATOM 756 O O . VAL A 1 88 ? 8.322 3.295 -7.773 1.00 92.69 88 VAL A O 1
ATOM 759 N N . THR A 1 89 ? 6.506 2.637 -6.640 1.00 90.44 89 THR A N 1
ATOM 760 C CA . THR A 1 89 ? 6.748 3.454 -5.446 1.00 90.44 89 THR A CA 1
ATOM 761 C C . THR A 1 89 ? 6.282 2.734 -4.182 1.00 90.44 89 THR A C 1
ATOM 763 O O . THR A 1 89 ? 5.624 1.690 -4.249 1.00 90.44 89 THR A O 1
ATOM 766 N N . ARG A 1 90 ? 6.641 3.297 -3.027 1.00 87.25 90 ARG A N 1
ATOM 767 C CA . ARG A 1 90 ? 6.069 2.956 -1.719 1.00 87.25 90 ARG A CA 1
ATOM 768 C C . ARG A 1 90 ? 4.746 3.685 -1.528 1.00 87.25 90 ARG A C 1
ATOM 770 O O . ARG A 1 90 ? 4.556 4.750 -2.099 1.00 87.25 90 ARG A O 1
ATOM 777 N N . LEU A 1 91 ? 3.892 3.109 -0.691 1.00 84.50 91 LEU A N 1
ATOM 778 C CA . LEU A 1 91 ? 2.707 3.803 -0.207 1.00 84.50 91 LEU A CA 1
ATOM 779 C C . LEU A 1 91 ? 3.113 4.990 0.663 1.00 84.50 91 LEU A C 1
ATOM 781 O O . LEU A 1 91 ? 3.980 4.852 1.533 1.00 84.50 91 LEU A O 1
ATOM 785 N N . GLU A 1 92 ? 2.455 6.116 0.444 1.00 83.88 92 GLU A N 1
ATOM 786 C CA . GLU A 1 92 ? 2.558 7.285 1.305 1.00 83.88 92 GLU A CA 1
ATOM 787 C C . GLU A 1 92 ? 1.785 7.067 2.619 1.00 83.88 92 GLU A C 1
ATOM 789 O O . GLU A 1 92 ? 0.859 6.254 2.674 1.00 83.88 92 GLU A O 1
ATOM 794 N N . PRO A 1 93 ? 2.107 7.794 3.707 1.00 82.62 93 PRO A N 1
ATOM 795 C CA . PRO A 1 93 ? 1.431 7.625 4.994 1.00 82.62 93 PRO A CA 1
ATOM 796 C C . PRO A 1 93 ? -0.098 7.710 4.935 1.00 82.62 93 PRO A C 1
ATOM 798 O O . PRO A 1 93 ? -0.766 6.899 5.566 1.00 82.62 93 PRO A O 1
ATOM 801 N N . HIS A 1 94 ? -0.645 8.653 4.164 1.00 82.19 94 HIS A N 1
ATOM 802 C CA . HIS A 1 94 ? -2.094 8.825 4.016 1.00 82.19 94 HIS A CA 1
ATOM 803 C C . HIS A 1 94 ? -2.742 7.650 3.262 1.00 82.19 94 HIS A C 1
ATOM 805 O O . HIS A 1 94 ? -3.825 7.196 3.609 1.00 82.19 94 HIS A O 1
ATOM 811 N N . GLU A 1 95 ? -2.042 7.077 2.282 1.00 83.38 95 GLU A N 1
ATOM 812 C CA . GLU A 1 95 ? -2.504 5.884 1.566 1.00 83.38 95 GLU A CA 1
ATOM 813 C C . GLU A 1 95 ? -2.503 4.660 2.482 1.00 83.38 95 GLU A C 1
ATOM 815 O O . GLU A 1 95 ? -3.387 3.811 2.395 1.00 83.38 95 GLU A O 1
ATOM 820 N N . ILE A 1 96 ? -1.522 4.569 3.386 1.00 81.62 96 ILE A N 1
ATOM 821 C CA . ILE A 1 96 ? -1.476 3.517 4.402 1.00 81.62 96 ILE A CA 1
ATOM 822 C C . ILE A 1 96 ? -2.627 3.679 5.400 1.00 81.62 96 ILE A C 1
ATOM 824 O O . ILE A 1 96 ? -3.251 2.678 5.743 1.00 81.62 96 ILE A O 1
ATOM 828 N N . GLU A 1 97 ? -2.916 4.902 5.858 1.00 81.19 97 GLU A N 1
ATOM 829 C CA . GLU A 1 97 ? -4.074 5.192 6.719 1.00 81.19 97 GLU A CA 1
ATOM 830 C C . GLU A 1 97 ? -5.359 4.688 6.066 1.00 81.19 97 GLU A C 1
ATOM 832 O O . GLU A 1 97 ? -6.044 3.847 6.653 1.00 81.19 97 GLU A O 1
ATOM 837 N N . TYR A 1 98 ? -5.596 5.100 4.819 1.00 81.88 98 TYR A N 1
ATOM 838 C CA . TYR A 1 98 ? -6.746 4.678 4.036 1.00 81.88 98 TYR A CA 1
ATOM 839 C C . TYR A 1 98 ? -6.814 3.148 3.915 1.00 81.88 98 TYR A C 1
ATOM 841 O O . TYR A 1 98 ? -7.768 2.527 4.373 1.00 81.88 98 TYR A O 1
ATOM 849 N N . VAL A 1 99 ? -5.762 2.495 3.401 1.00 80.06 99 VAL A N 1
ATOM 850 C CA . VAL A 1 99 ? -5.716 1.028 3.220 1.00 80.06 99 VAL A CA 1
ATOM 851 C C . VAL A 1 99 ? -5.944 0.261 4.532 1.00 80.06 99 VAL A C 1
ATOM 853 O O . VAL A 1 99 ? -6.496 -0.842 4.524 1.00 80.06 99 VAL A O 1
ATOM 856 N N . MET A 1 100 ? -5.525 0.823 5.666 1.00 77.69 100 MET A N 1
ATOM 857 C CA . MET A 1 100 ? -5.666 0.204 6.986 1.00 77.69 100 MET A CA 1
ATOM 858 C C . MET A 1 100 ? -7.009 0.508 7.669 1.00 77.69 100 MET A C 1
ATOM 860 O O . MET A 1 100 ? -7.291 -0.080 8.718 1.00 77.69 100 MET A O 1
ATOM 864 N N . GLY A 1 101 ? -7.848 1.358 7.070 1.00 77.81 101 GLY A N 1
ATOM 865 C CA . GLY A 1 101 ? -9.154 1.759 7.595 1.00 77.81 101 GLY A CA 1
ATOM 866 C C . GLY A 1 101 ? -9.085 2.845 8.671 1.00 77.81 101 GLY A C 1
ATOM 867 O O . GLY A 1 101 ? -9.986 2.943 9.501 1.00 77.81 101 GLY A O 1
ATOM 868 N N . TYR A 1 102 ? -8.003 3.623 8.704 1.00 80.12 102 TYR A N 1
ATOM 869 C CA . TYR A 1 102 ? -7.895 4.803 9.556 1.00 80.12 102 TYR A CA 1
ATOM 870 C C . TYR A 1 102 ? -8.488 6.032 8.856 1.00 80.12 102 TYR A C 1
ATOM 872 O O . TYR A 1 102 ? -8.436 6.109 7.631 1.00 80.12 102 TYR A O 1
ATOM 880 N N . PRO A 1 103 ? -9.014 7.010 9.617 1.00 80.06 103 PRO A N 1
ATOM 881 C CA . PRO A 1 103 ? -9.408 8.296 9.055 1.00 80.06 103 PRO A CA 1
ATOM 882 C C . PRO A 1 103 ? -8.237 8.988 8.354 1.00 80.06 103 PRO A C 1
ATOM 884 O O . PRO A 1 103 ? -7.090 8.865 8.798 1.00 80.06 103 PRO A O 1
ATOM 887 N N . ASP A 1 104 ? -8.543 9.777 7.329 1.00 78.75 104 ASP A N 1
ATOM 888 C CA . ASP A 1 104 ? -7.552 10.633 6.685 1.00 78.75 104 ASP A CA 1
ATOM 889 C C . ASP A 1 104 ? -6.880 11.547 7.720 1.00 78.75 104 ASP A C 1
ATOM 891 O O . ASP A 1 104 ? -7.521 12.070 8.641 1.00 78.75 104 ASP A O 1
ATOM 895 N N . ASP A 1 105 ? -5.562 11.707 7.589 1.00 79.88 105 ASP A N 1
ATOM 896 C CA . ASP A 1 105 ? -4.725 12.526 8.466 1.00 79.88 105 ASP A CA 1
ATOM 897 C C . ASP A 1 105 ? -4.680 12.072 9.934 1.00 79.88 105 ASP A C 1
ATOM 899 O O . ASP A 1 105 ? -4.232 12.827 10.806 1.00 79.88 105 ASP A O 1
ATOM 903 N N . HIS A 1 106 ? -5.051 10.825 10.241 1.00 76.56 106 HIS A N 1
ATOM 904 C CA . HIS A 1 106 ? -5.012 10.289 11.607 1.00 76.56 106 HIS A CA 1
ATOM 905 C C . HIS A 1 106 ? -3.622 10.377 12.266 1.00 76.56 106 HIS A C 1
ATOM 907 O O . HIS A 1 106 ? -3.516 10.518 13.486 1.00 76.56 106 HIS A O 1
ATOM 913 N N . THR A 1 107 ? -2.545 10.333 11.478 1.00 77.25 107 THR A N 1
ATOM 914 C CA . THR A 1 107 ? -1.158 10.471 11.952 1.00 77.25 107 THR A CA 1
ATOM 915 C C . THR A 1 107 ? -0.517 11.812 11.613 1.00 77.25 107 THR A C 1
ATOM 917 O O . THR A 1 107 ? 0.667 11.989 11.888 1.00 77.25 107 THR A O 1
ATOM 920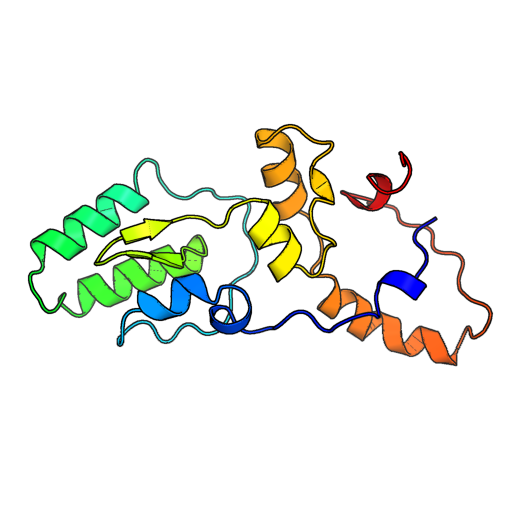 N N . SER A 1 108 ? -1.260 12.769 11.050 1.00 77.06 108 SER A N 1
ATOM 921 C CA . SER A 1 108 ? -0.740 14.084 10.625 1.00 77.06 108 SER A CA 1
ATOM 922 C C . SER A 1 108 ? -0.043 14.871 11.742 1.00 77.06 108 SER A C 1
ATOM 924 O O . SER A 1 108 ? 0.891 15.622 11.476 1.00 77.06 108 SER A O 1
ATOM 926 N N . VAL A 1 109 ? -0.434 14.638 12.999 1.00 77.06 109 VAL A N 1
ATOM 927 C CA . VAL A 1 109 ? 0.186 15.223 14.202 1.00 77.06 109 VAL A CA 1
ATOM 928 C C . VAL A 1 109 ? 1.614 14.724 14.469 1.00 77.06 109 VAL A C 1
ATOM 930 O O . VAL A 1 109 ? 2.325 15.285 15.300 1.00 77.06 109 VAL A O 1
ATOM 933 N N . LEU A 1 110 ? 2.046 13.654 13.796 1.00 76.25 110 LEU A N 1
ATOM 934 C CA . LEU A 1 110 ? 3.386 13.088 13.908 1.00 76.25 110 LEU A CA 1
ATOM 935 C C . LEU A 1 110 ? 4.260 13.570 12.745 1.00 76.25 110 LEU A C 1
ATOM 937 O O . LEU A 1 110 ? 3.803 13.714 11.614 1.00 76.25 110 LEU A O 1
ATOM 941 N N . ASN A 1 111 ? 5.563 13.733 12.984 1.00 77.06 111 ASN A N 1
ATOM 942 C CA . ASN A 1 111 ? 6.497 13.978 11.883 1.00 77.06 111 ASN A CA 1
ATOM 943 C C . ASN A 1 111 ? 6.590 12.750 10.945 1.00 77.06 111 ASN A C 1
ATOM 945 O O . ASN A 1 111 ? 6.339 11.614 11.361 1.00 77.06 111 ASN A O 1
ATOM 949 N N . THR A 1 112 ? 6.999 12.957 9.690 1.00 70.81 112 THR A N 1
ATOM 950 C CA . THR A 1 112 ? 6.986 11.940 8.617 1.00 70.81 112 THR A CA 1
ATOM 951 C C . THR A 1 112 ? 7.657 10.615 8.993 1.00 70.81 112 THR A C 1
ATOM 953 O O . THR A 1 112 ? 7.154 9.542 8.648 1.00 70.81 112 THR A O 1
ATOM 956 N N . THR A 1 113 ? 8.771 10.657 9.728 1.00 70.56 113 THR A N 1
ATOM 957 C CA . THR A 1 113 ? 9.496 9.452 10.162 1.00 70.56 113 THR A CA 1
ATOM 958 C C . THR A 1 113 ? 8.687 8.650 11.179 1.00 70.56 113 THR A C 1
ATOM 960 O O . THR A 1 113 ? 8.583 7.424 11.078 1.00 70.56 113 THR A O 1
ATOM 963 N N . TYR A 1 114 ? 8.078 9.337 12.147 1.00 73.25 114 TYR A N 1
ATOM 964 C CA . TYR A 1 114 ? 7.237 8.700 13.155 1.00 73.25 114 TYR A CA 1
ATOM 965 C C . TYR A 1 114 ? 5.902 8.224 12.571 1.00 73.25 114 TYR A C 1
ATOM 967 O O . TYR A 1 114 ? 5.463 7.141 12.951 1.00 73.25 114 TYR A O 1
ATOM 975 N N . ARG A 1 115 ? 5.323 8.929 11.584 1.00 76.06 115 ARG A N 1
ATOM 976 C CA . ARG A 1 115 ? 4.126 8.473 10.844 1.00 76.06 115 ARG A CA 1
ATOM 977 C C . ARG A 1 115 ? 4.325 7.073 10.279 1.00 76.06 115 ARG A C 1
ATOM 979 O O . ARG A 1 115 ? 3.584 6.155 10.621 1.00 76.06 115 ARG A O 1
ATOM 986 N N . HIS A 1 116 ? 5.393 6.883 9.503 1.00 73.00 116 HIS A N 1
ATOM 987 C CA . HIS A 1 116 ? 5.717 5.577 8.932 1.00 73.00 116 HIS A CA 1
ATOM 988 C C . HIS A 1 116 ? 5.939 4.518 10.015 1.00 73.00 116 HIS A C 1
ATOM 990 O O . HIS A 1 116 ? 5.406 3.417 9.912 1.00 73.00 116 HIS A O 1
ATOM 996 N N . LYS A 1 117 ? 6.716 4.831 11.062 1.00 75.06 117 LYS A N 1
ATOM 997 C CA . LYS A 1 117 ? 7.011 3.881 12.149 1.00 75.06 117 LYS A CA 1
ATOM 998 C C . LYS A 1 117 ? 5.744 3.424 12.873 1.00 75.06 117 LYS A C 1
ATOM 1000 O O . LYS A 1 117 ? 5.614 2.244 13.182 1.00 75.06 117 LYS A O 1
ATOM 1005 N N . CYS A 1 118 ? 4.829 4.345 13.142 1.00 75.81 118 CYS A N 1
ATOM 1006 C CA . CYS A 1 118 ? 3.581 4.052 13.821 1.00 75.81 118 CYS A CA 1
ATOM 1007 C C . CYS A 1 118 ? 2.644 3.224 12.935 1.00 75.81 118 CYS A C 1
ATOM 1009 O O . CYS A 1 118 ? 2.175 2.181 13.380 1.00 75.81 118 CYS A O 1
ATOM 1011 N N . LEU A 1 119 ? 2.442 3.622 11.674 1.00 75.00 119 LEU A N 1
ATOM 1012 C CA . LEU A 1 119 ? 1.542 2.938 10.734 1.00 75.00 119 LEU A CA 1
ATOM 1013 C C . LEU A 1 119 ? 1.970 1.501 10.391 1.00 75.00 119 LEU A C 1
ATOM 1015 O O . LEU A 1 119 ? 1.162 0.682 9.970 1.00 75.00 119 LEU A O 1
ATOM 1019 N N . LYS A 1 120 ? 3.240 1.161 10.609 1.00 70.50 120 LYS A N 1
ATOM 1020 C CA . LYS A 1 120 ? 3.748 -0.211 10.467 1.00 70.50 120 LYS A CA 1
ATOM 1021 C C . LYS A 1 120 ? 3.376 -1.140 11.624 1.00 70.50 120 LYS A C 1
ATOM 1023 O O . LYS A 1 120 ? 3.465 -2.353 11.475 1.00 70.50 120 LYS A O 1
ATOM 1028 N N . ASN A 1 121 ? 3.011 -0.577 12.774 1.00 71.69 121 ASN A N 1
ATOM 1029 C CA . ASN A 1 121 ? 2.746 -1.316 14.011 1.00 71.69 121 ASN A CA 1
ATOM 1030 C C . ASN A 1 121 ? 1.275 -1.246 14.436 1.00 71.69 121 ASN A C 1
ATOM 1032 O O . ASN A 1 121 ? 0.945 -1.619 15.560 1.00 71.69 121 ASN A O 1
ATOM 1036 N N . VAL A 1 122 ? 0.398 -0.736 13.572 1.00 73.06 122 VAL A N 1
ATOM 1037 C CA . VAL A 1 122 ? -1.034 -0.668 13.854 1.00 73.06 122 VAL A CA 1
ATOM 1038 C C . VAL A 1 122 ? -1.795 -1.855 13.299 1.00 73.06 122 VAL A C 1
ATOM 1040 O O . VAL A 1 122 ? -1.379 -2.509 12.344 1.00 73.06 122 VAL A O 1
ATOM 1043 N N . PHE A 1 123 ? -2.943 -2.114 13.915 1.00 69.50 123 PHE A N 1
ATOM 1044 C CA . PHE A 1 123 ? -3.879 -3.115 13.447 1.00 69.50 123 PHE A CA 1
ATOM 1045 C C . PHE A 1 123 ? -4.661 -2.611 12.239 1.00 69.50 123 PHE A C 1
ATOM 1047 O O . PHE A 1 123 ? -4.982 -1.431 12.134 1.00 69.50 123 PHE A O 1
ATOM 1054 N N . GLN A 1 124 ? -5.024 -3.531 11.352 1.00 74.62 124 GLN A N 1
ATOM 1055 C CA . GLN A 1 124 ? -6.008 -3.242 10.320 1.00 74.62 124 GLN A CA 1
ATOM 1056 C C . GLN A 1 124 ? -7.391 -3.123 10.976 1.00 74.62 124 GLN A C 1
ATOM 1058 O O . GLN A 1 124 ? -7.876 -4.088 11.576 1.00 74.62 124 GLN A O 1
ATOM 1063 N N . VAL A 1 125 ? -8.026 -1.956 10.845 1.00 74.25 125 VAL A N 1
ATOM 1064 C CA . VAL A 1 125 ? -9.265 -1.614 11.558 1.00 74.25 125 VAL A CA 1
ATOM 1065 C C . VAL A 1 125 ? -10.389 -2.593 11.227 1.00 74.25 125 VAL A C 1
ATOM 1067 O O . VAL A 1 125 ? -10.995 -3.150 12.141 1.00 74.25 125 VAL A O 1
ATOM 1070 N N . ASN A 1 126 ? -10.598 -2.897 9.943 1.00 69.81 126 ASN A N 1
ATOM 1071 C CA . ASN A 1 126 ? -11.668 -3.797 9.493 1.00 69.81 126 ASN A CA 1
ATOM 1072 C C . ASN A 1 126 ? -11.557 -5.209 10.088 1.00 69.81 126 ASN A C 1
ATOM 1074 O O . ASN A 1 126 ? -12.561 -5.813 10.461 1.00 69.81 126 ASN A O 1
ATOM 1078 N N . THR A 1 127 ? -10.336 -5.730 10.217 1.00 74.00 127 THR A N 1
ATOM 1079 C CA . THR A 1 127 ? -10.092 -7.071 10.764 1.00 74.00 127 THR A CA 1
ATOM 1080 C C . THR A 1 127 ? -10.416 -7.120 12.254 1.00 74.00 127 THR A C 1
ATOM 1082 O O . THR A 1 127 ? -11.092 -8.038 12.718 1.00 74.00 127 THR A O 1
ATOM 1085 N N . VAL A 1 128 ? -9.988 -6.107 13.011 1.00 77.88 128 VAL A N 1
ATOM 1086 C CA . VAL A 1 128 ? -10.302 -6.013 14.444 1.00 77.88 128 VAL A CA 1
ATOM 1087 C C . VAL A 1 128 ? -11.799 -5.785 14.656 1.00 77.88 128 VAL A C 1
ATOM 1089 O O . VAL A 1 128 ? -12.402 -6.452 15.494 1.00 77.88 128 VAL A O 1
ATOM 1092 N N . ALA A 1 129 ? -12.418 -4.903 13.868 1.00 75.88 129 ALA A N 1
ATOM 1093 C CA . ALA A 1 129 ? -13.850 -4.631 13.930 1.00 75.88 129 ALA A CA 1
ATOM 1094 C C . ALA A 1 129 ? -14.686 -5.891 13.658 1.00 75.88 129 ALA A C 1
ATOM 1096 O O . ALA A 1 129 ? -15.649 -6.145 14.379 1.00 75.88 129 ALA A O 1
ATOM 1097 N N . TYR A 1 130 ? -14.287 -6.722 12.688 1.00 78.12 130 TYR A N 1
ATOM 1098 C CA . TYR A 1 130 ? -14.946 -8.000 12.416 1.00 78.12 130 TYR A CA 1
ATOM 1099 C C . TYR A 1 130 ? -14.938 -8.920 13.643 1.00 78.12 130 TYR A C 1
ATOM 1101 O O . TYR A 1 130 ? -15.994 -9.400 14.055 1.00 78.12 130 TYR A O 1
ATOM 1109 N N . HIS A 1 131 ? -13.783 -9.113 14.283 1.00 78.94 131 HIS A N 1
ATOM 1110 C CA . HIS A 1 131 ? -13.691 -9.955 15.479 1.00 78.94 131 HIS A CA 1
ATOM 1111 C C . HIS A 1 131 ? -14.439 -9.377 16.686 1.00 78.94 131 HIS A C 1
ATOM 1113 O O . HIS A 1 131 ? -15.010 -10.134 17.466 1.00 78.94 131 HIS A O 1
ATOM 1119 N N . LEU A 1 132 ? -14.472 -8.050 16.837 1.00 82.81 132 LEU A N 1
ATOM 1120 C CA . LEU A 1 132 ? -15.194 -7.387 17.927 1.00 82.81 132 LEU A CA 1
ATOM 1121 C C . LEU A 1 132 ? -16.699 -7.242 17.662 1.00 82.81 132 LEU A C 1
ATOM 1123 O O . LEU A 1 132 ? -17.446 -6.950 18.594 1.00 82.81 132 LEU A O 1
ATOM 1127 N N . SER A 1 133 ? -17.168 -7.468 16.431 1.00 83.50 133 SER A N 1
ATOM 1128 C CA . SER A 1 133 ? -18.576 -7.284 16.052 1.00 83.50 133 SER A CA 1
ATOM 1129 C C . SER A 1 133 ? -19.544 -8.129 16.885 1.00 83.50 133 SER A C 1
ATOM 1131 O O . SER A 1 133 ? -20.651 -7.681 17.177 1.00 83.50 133 SER A O 1
ATOM 1133 N N . VAL A 1 134 ? -19.108 -9.302 17.357 1.00 87.12 134 VAL A N 1
ATOM 1134 C CA . VAL A 1 134 ? -19.899 -10.186 18.230 1.00 87.12 134 VAL A CA 1
ATOM 1135 C C . VAL A 1 134 ? -20.261 -9.532 19.565 1.00 87.12 134 VAL A C 1
ATOM 1137 O O . VAL A 1 134 ? -21.301 -9.838 20.142 1.00 87.12 134 VAL A O 1
ATOM 1140 N N . LEU A 1 135 ? -19.443 -8.589 20.044 1.00 84.88 135 LEU A N 1
ATOM 1141 C CA . LEU A 1 135 ? -19.688 -7.874 21.296 1.00 84.88 135 LEU A CA 1
ATOM 1142 C C . LEU A 1 135 ? -20.829 -6.862 21.168 1.00 84.88 135 LEU A C 1
ATOM 1144 O O . LEU A 1 135 ? -21.432 -6.512 22.178 1.00 84.88 135 LEU A O 1
ATOM 1148 N N . LYS A 1 136 ? -21.157 -6.418 19.947 1.00 82.44 136 LYS A N 1
ATOM 1149 C CA . LYS A 1 136 ? -22.192 -5.404 19.703 1.00 82.44 136 LYS A CA 1
ATOM 1150 C C . LYS A 1 136 ? -23.557 -5.835 20.239 1.00 82.44 136 LYS A C 1
ATOM 1152 O O . LYS A 1 136 ? -24.258 -5.030 20.835 1.00 82.44 136 LYS A O 1
ATOM 1157 N N . ASN A 1 137 ? -23.910 -7.105 20.052 1.00 83.50 137 ASN A N 1
ATOM 1158 C CA . ASN A 1 137 ? -25.192 -7.639 20.514 1.00 83.50 137 ASN A CA 1
ATOM 1159 C C . ASN A 1 137 ? -25.173 -8.004 22.006 1.00 83.50 137 ASN A C 1
ATOM 1161 O O . ASN A 1 137 ? -26.228 -8.087 22.624 1.00 83.50 137 ASN A O 1
ATOM 1165 N N . LEU A 1 138 ? -23.986 -8.235 22.578 1.00 86.50 138 LEU A N 1
ATOM 1166 C CA . LEU A 1 138 ? -23.814 -8.614 23.984 1.00 86.50 138 LEU A CA 1
ATOM 1167 C C . LEU A 1 138 ? -23.788 -7.402 24.922 1.00 86.50 138 LEU A C 1
ATOM 1169 O O . LEU A 1 138 ? -24.159 -7.519 26.085 1.00 86.50 138 LEU A O 1
ATOM 1173 N N . PHE A 1 139 ? -23.355 -6.248 24.419 1.00 86.12 139 PHE A N 1
ATOM 1174 C CA . PHE A 1 139 ? -23.206 -5.018 25.189 1.00 86.12 139 PHE A CA 1
ATOM 1175 C C . PHE A 1 139 ? -23.851 -3.839 24.441 1.00 86.12 139 PHE A C 1
ATOM 1177 O O . PHE A 1 139 ? -23.133 -2.992 23.896 1.00 86.12 139 PHE A O 1
ATOM 1184 N N . PRO A 1 140 ? -25.196 -3.778 24.383 1.00 82.44 140 PRO A N 1
ATOM 1185 C CA . PRO A 1 140 ? -25.919 -2.754 23.623 1.00 82.44 140 PRO A CA 1
ATOM 1186 C C . PRO A 1 140 ? -25.668 -1.332 24.147 1.00 82.44 140 PRO A C 1
ATOM 1188 O O . PRO A 1 140 ? -25.612 -0.395 23.355 1.00 82.44 140 PRO A O 1
ATOM 1191 N N . ASP A 1 141 ? -25.419 -1.185 25.451 1.00 85.38 141 ASP A N 1
ATOM 1192 C CA . ASP A 1 141 ? -25.115 0.098 26.104 1.00 85.38 141 ASP A CA 1
ATOM 1193 C C . ASP A 1 141 ? -23.617 0.464 26.060 1.00 85.38 141 ASP A C 1
ATOM 1195 O O . ASP A 1 141 ? -23.179 1.464 26.635 1.00 85.38 141 ASP A O 1
ATOM 1199 N N . GLY A 1 142 ? -22.809 -0.346 25.369 1.00 80.00 142 GLY A N 1
ATOM 1200 C CA . GLY A 1 142 ? -21.377 -0.137 25.188 1.00 80.00 142 GLY A CA 1
ATOM 1201 C C . GLY A 1 142 ? -20.485 -0.925 26.151 1.00 80.00 142 GLY A C 1
ATOM 1202 O O . GLY A 1 142 ? -20.927 -1.578 27.093 1.00 80.00 142 GLY A O 1
ATOM 1203 N N . ILE A 1 143 ? -19.175 -0.867 25.886 1.00 84.75 143 ILE A N 1
ATOM 1204 C CA . ILE A 1 143 ? -18.138 -1.595 26.629 1.00 84.75 143 ILE A CA 1
ATOM 1205 C C . ILE A 1 143 ? -17.055 -0.652 27.148 1.00 84.75 143 ILE A C 1
ATOM 1207 O O . ILE A 1 143 ? -16.630 0.281 26.465 1.00 84.75 143 ILE A O 1
ATOM 1211 N N . LYS A 1 144 ? -16.549 -0.933 28.352 1.00 81.88 144 LYS A N 1
ATOM 1212 C CA . LYS A 1 144 ? -15.333 -0.301 28.877 1.00 81.88 144 LYS A CA 1
ATOM 1213 C C . LYS A 1 144 ? -14.136 -1.167 28.501 1.00 81.88 144 LYS A C 1
ATOM 1215 O O . LYS A 1 144 ? -14.006 -2.286 28.984 1.00 81.88 144 LYS A O 1
ATOM 1220 N N . VAL A 1 145 ? -13.267 -0.647 27.638 1.00 77.00 145 VAL A N 1
ATOM 1221 C CA . VAL A 1 145 ? -12.088 -1.369 27.138 1.00 77.00 145 VAL A CA 1
ATOM 1222 C C . VAL A 1 145 ? -10.825 -0.798 27.768 1.00 77.00 145 VAL A C 1
ATOM 1224 O O . VAL A 1 145 ? -10.542 0.394 27.635 1.00 77.00 145 VAL A O 1
ATOM 1227 N N . LEU A 1 146 ? -10.038 -1.662 28.406 1.00 78.56 146 LEU A N 1
ATOM 1228 C CA . LEU A 1 146 ? -8.657 -1.371 28.775 1.00 78.56 146 LEU A CA 1
ATOM 1229 C C . LEU A 1 146 ? -7.745 -1.847 27.639 1.00 78.56 146 LEU A C 1
ATOM 1231 O O . LEU A 1 146 ? -7.635 -3.045 27.395 1.00 78.56 146 LEU A O 1
ATOM 1235 N N . SER A 1 147 ? -7.092 -0.918 26.941 1.00 74.75 147 SER A N 1
ATOM 1236 C CA . SER A 1 147 ? -6.093 -1.250 25.918 1.00 74.75 147 SER A CA 1
ATOM 1237 C C . SER A 1 147 ? -4.688 -1.030 26.474 1.00 74.75 147 SER A C 1
ATOM 1239 O O . SER A 1 147 ? -4.354 0.063 26.927 1.00 74.75 147 SER A O 1
ATOM 1241 N N . LEU A 1 148 ? -3.874 -2.087 26.458 1.00 66.44 148 LEU A N 1
ATOM 1242 C CA . LEU A 1 148 ? -2.530 -2.110 27.049 1.00 66.44 148 LEU A CA 1
ATOM 1243 C C . LEU A 1 148 ? -1.433 -1.642 26.073 1.00 66.44 148 LEU A C 1
ATOM 1245 O O . LEU A 1 148 ? -0.330 -1.317 26.500 1.00 66.44 148 LEU A O 1
ATOM 1249 N N . PHE A 1 149 ? -1.744 -1.538 24.774 1.00 61.81 149 PHE A N 1
ATOM 1250 C CA . PHE A 1 149 ? -0.803 -1.142 23.717 1.00 61.81 149 PHE A CA 1
ATOM 1251 C C . PHE A 1 149 ? -1.480 -0.191 22.720 1.00 61.81 149 PHE A C 1
ATOM 1253 O O . PHE A 1 149 ? -1.718 -0.528 21.564 1.00 61.81 149 PHE A O 1
ATOM 1260 N N . PHE A 1 150 ? -1.823 1.014 23.187 1.00 57.00 150 PHE A N 1
ATOM 1261 C CA . PHE A 1 150 ? -2.683 1.972 22.473 1.00 57.00 150 PHE A CA 1
ATOM 1262 C C . PHE A 1 150 ? -2.183 2.425 21.087 1.00 57.00 150 PHE A C 1
ATOM 1264 O O . PHE A 1 150 ? -2.990 2.902 20.291 1.00 57.00 150 PHE A O 1
ATOM 1271 N N . GLY A 1 151 ? -0.887 2.294 20.776 1.00 63.69 151 GLY A N 1
ATOM 1272 C CA . GLY A 1 151 ? -0.330 2.685 19.475 1.00 63.69 151 GLY A CA 1
ATOM 1273 C C . GLY A 1 151 ? -0.721 4.116 19.067 1.00 63.69 151 GLY A C 1
ATOM 1274 O O . GLY A 1 151 ? -0.448 5.065 19.799 1.00 63.69 151 GLY A O 1
ATOM 1275 N N . ILE A 1 152 ? -1.384 4.259 17.909 1.00 55.81 152 ILE A N 1
ATOM 1276 C CA . ILE A 1 152 ? -1.875 5.540 17.347 1.00 55.81 152 ILE A CA 1
ATOM 1277 C C . ILE A 1 152 ? -3.242 5.959 17.924 1.00 55.81 152 ILE A C 1
ATOM 1279 O O . ILE A 1 152 ? -3.650 7.107 17.787 1.00 55.81 152 ILE A O 1
ATOM 1283 N N . GLY A 1 153 ? -3.933 5.095 18.677 1.00 50.78 153 GLY A N 1
ATOM 1284 C CA . GLY A 1 153 ? -5.282 5.350 19.210 1.00 50.78 153 GLY A CA 1
ATOM 1285 C C . GLY A 1 153 ? -5.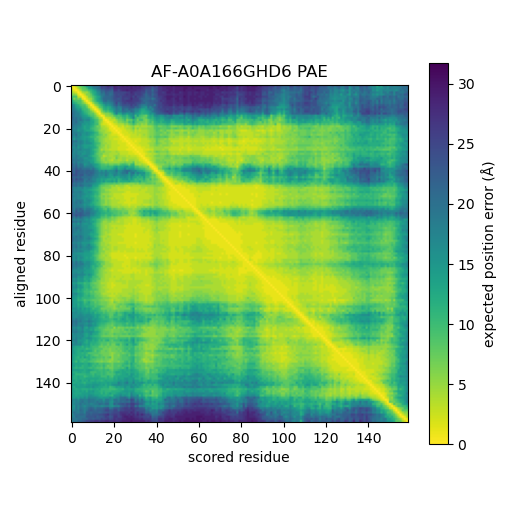412 6.533 20.186 1.00 50.78 153 GLY A C 1
ATOM 1286 O O . GLY A 1 153 ? -6.505 6.806 20.676 1.00 50.78 153 GLY A O 1
ATOM 1287 N N . ARG A 1 154 ? -4.316 7.247 20.481 1.00 43.62 154 ARG A N 1
ATOM 1288 C CA . ARG A 1 154 ? -4.284 8.481 21.282 1.00 43.62 154 ARG A CA 1
ATOM 1289 C C . ARG A 1 154 ? -4.188 9.766 20.446 1.00 43.62 154 ARG A C 1
ATOM 1291 O O . ARG A 1 154 ? -4.373 10.840 21.009 1.00 43.62 154 ARG A O 1
ATOM 1298 N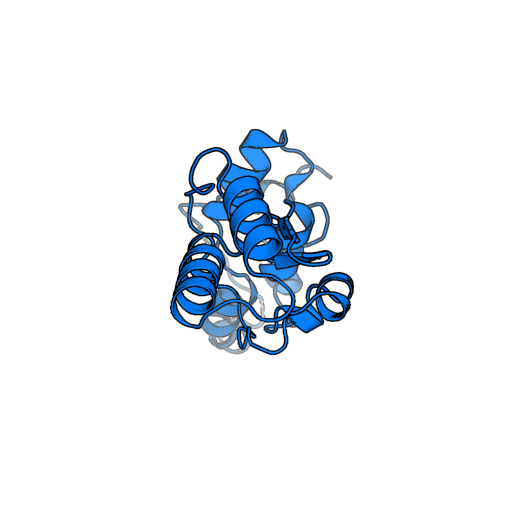 N . ALA A 1 155 ? -3.954 9.682 19.133 1.00 43.09 155 ALA A N 1
ATOM 1299 C CA . ALA A 1 155 ? -3.899 10.855 18.249 1.00 43.09 155 ALA A CA 1
ATOM 1300 C C . ALA A 1 155 ? -5.262 11.566 18.106 1.00 43.09 155 ALA A C 1
ATOM 1302 O O . ALA A 1 155 ? -5.331 12.704 17.662 1.00 43.09 155 ALA A O 1
ATOM 1303 N N . GLN A 1 156 ? -6.347 10.915 18.535 1.00 41.31 156 GLN A N 1
ATOM 1304 C CA . GLN A 1 156 ? -7.711 11.438 18.462 1.00 41.31 156 GLN A CA 1
ATOM 1305 C C . GLN A 1 156 ? -8.081 12.403 19.610 1.00 41.31 156 GLN A C 1
ATOM 1307 O O . GLN A 1 156 ? -9.155 12.985 19.566 1.00 41.31 156 GLN A O 1
ATOM 1312 N N . VAL A 1 157 ? -7.239 12.573 20.642 1.00 37.16 157 VAL A N 1
ATOM 1313 C CA . VAL A 1 157 ? -7.582 13.357 21.859 1.00 37.16 157 VAL A CA 1
ATOM 1314 C C . VAL A 1 157 ? -7.019 14.790 21.834 1.00 37.16 157 VAL A C 1
ATOM 1316 O O . VAL A 1 157 ? -6.985 15.456 22.860 1.00 37.16 157 VAL A O 1
ATOM 1319 N N . LEU A 1 158 ? -6.559 15.284 20.681 1.00 32.62 158 LEU A N 1
ATOM 1320 C CA . LEU A 1 158 ? -6.078 16.668 20.525 1.00 32.62 158 LEU A CA 1
ATOM 1321 C C . LEU A 1 158 ? -6.738 17.375 19.329 1.00 32.62 158 LEU A C 1
ATOM 1323 O O . LEU A 1 158 ? -6.059 17.993 18.511 1.00 32.62 158 LEU A O 1
ATOM 1327 N N . LYS A 1 159 ? -8.064 17.265 19.227 1.00 31.86 159 LYS A N 1
ATOM 1328 C CA . LYS A 1 159 ? -8.906 18.252 18.546 1.00 31.86 159 LYS A CA 1
ATOM 1329 C C . LYS A 1 159 ? -9.952 18.749 19.528 1.00 31.86 159 LYS A C 1
ATOM 1331 O O . LYS A 1 159 ? -10.486 17.889 20.265 1.00 31.86 159 LYS A O 1
#

InterPro domains:
  IPR029063 S-adenosyl-L-methionine-dependent methyltransferase superfamily [SSF53335] (45-141)
  IPR030380 SAM-dependent methyltransferase DRM [PS51680] (1-159)
  IPR050390 DNA Cytosine-5 Methyltransferase [PTHR23068] (17-157)

Organism: Daucus carota subsp. sativus (NCBI:txid79200)

Solvent-accessible surface area (backbone atoms only — not comparable to full-atom values): 9830 Å² total; per-residue (Å²): 132,84,63,70,81,69,66,76,68,74,88,58,55,80,33,50,53,71,65,33,62,78,32,52,83,36,54,52,92,85,59,82,77,50,59,75,56,82,64,57,86,60,88,61,60,88,61,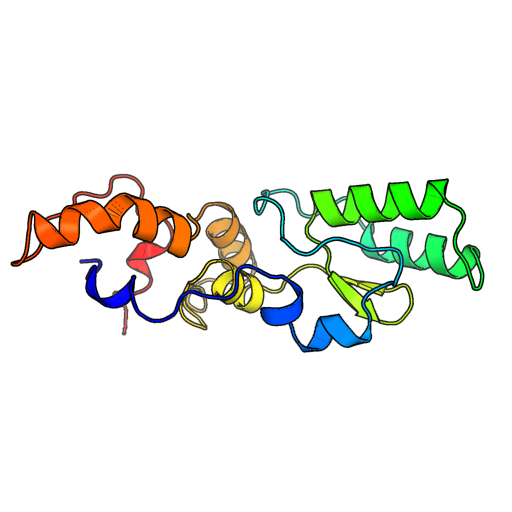47,55,58,49,51,26,52,55,41,63,74,38,57,98,64,57,53,69,72,56,49,54,50,51,51,52,50,30,53,66,49,51,44,43,33,77,32,90,60,32,54,42,72,73,50,66,60,56,48,29,44,67,32,51,42,60,82,62,60,51,64,93,42,58,74,70,55,31,52,59,50,67,39,72,56,76,48,39,63,64,54,38,59,71,50,50,70,49,52,81,76,34,78,91,57,80,91,80,87,73,93,76,58,80,71,73,63,60,75,77,78,121

Secondary structure (DSSP, 8-state):
---GGGSSS----SSHHHH-GGGGGG--TT----SPPP--S---STTHHHHHHHHHHHTTTS--HHHHHHHHHHHHHHT-EEEETTEEEPPPHHHHHHHHTPPTTTTTTS-HHHHHHHHTSSPPHHHHHHHHTTHHHH-TT------S--TTTTGGG--

Sequence (159 aa):
MMNLHCLIHEQVASYQQEALPWAKYWWQKWDKRTKFNWIVMNNGWPNDIDNIAKVLNNSGFAPPEHIRKDVLRRCKRYNYVWVGKNKVTRLEPHEIEYVMGYPDDHTSVLNTTYRHKCLKNVFQVNTVAYHLSVLKNLFPDGIKVLSLFFGIGRAQVLK

Nearest PDB structures (foldseek):
  4onq-assembly2_B  TM=9.011E-01  e=1.056E-12  Nicotiana tabacum
  4onq-assembly1_A  TM=8.994E-01  e=1.254E-12  Nicotiana tabacum
  4onj-assembly1_B  TM=8.919E-01  e=1.254E-12  Nicotiana tabacum
  4onj-assembly1_A  TM=8.987E-01  e=2.801E-12  Nicotiana tabacum
  7l4n-assembly1_A  TM=8.922E-01  e=2.358E-12  Arabidopsis thaliana

Mean predicted aligned error: 9.98 Å

pLDDT: mean 75.34, std 17.46, range [26.98, 94.31]

Foldseek 3Di:
DPDLVLLPPDDQDQFPCSLCVQLVVQDDPLQPDGGADQQALDQADVCVQVVQLVQQVVCPPDRDPVNSVVSNVRCNVNVWTGNHHSGTDHDQLQSLCRNLVHDGCLVVVDPRVVSSVLSNPDHRSNVVSVVCVVCCVVCVVDDDDDDPCCRSVCSVVPD